Protein AF-A0A4S9D4D9-F1 (afdb_monomer_lite)

Sequence (175 aa):
MAWAHYADYWVVLLFYGGFLLAELDIRRSALAASKTFSNTLSSPKPSILWSVFYILVFIGGLYLGGQPEQRWEHAPGWMTLWSLIPSYIHDRHRYWTGWGALLLVWSTSNSPMLQSIFNNRFTQYLGKISFSLYLVHGFMIHTLYYSLLPVVWNIFGSETHLQKEVSFGVALGIV

Organism: Aureobasidium pullulans (NCBI:txid5580)

pLDDT: mean 85.97, std 8.69, range [53.12, 95.94]

Secondary structure (DSSP, 8-state):
-HHHHHTT-HHHHHHHHHHHHHHHHHHHHHHHHHHHHH--S-PPPPPHHHHHHHHHHHHHHHHHHT--SS-GGGSTTHHHHHHTS-TT-S-HHHHHHHHHHHHHHHHHHH-HHHHHHHTSHHHHHHHHHHHHHHHHHHHHIIIIIHHHHHHHHHHH-SSSHHHHHHHHHHHHHH-

Foldseek 3Di:
DVVCVLQQVLVVVLVVLVVVLVVVLVVVVVVVVVVVVVDPDDDDDPDVVLQVVLVVLLVQLVVLLPQDPPDLVPPPPSVVVLVPDDPSNPPSSCVSSSVSVSSNVNSCSPHPVSVVVCVDPVNVVCVVVVVVCVVCVVVCCVPQLVVCLVVLCVVQPDPDPVSNVVSNVVSVVVD

Radius of gyration: 21.83 Å; chains: 1; bounding box: 50×34×63 Å

Structure (mmCIF, N/CA/C/O backbone):
data_AF-A0A4S9D4D9-F1
#
_entry.id   AF-A0A4S9D4D9-F1
#
loop_
_atom_site.group_PDB
_atom_site.id
_atom_site.type_symbol
_atom_site.label_atom_id
_atom_site.label_alt_id
_atom_site.label_comp_id
_atom_site.label_asym_id
_atom_site.label_entity_id
_atom_site.label_seq_id
_atom_site.pdbx_PDB_ins_code
_atom_site.Cartn_x
_atom_site.Cartn_y
_atom_site.Cartn_z
_atom_site.occupancy
_atom_site.B_iso_or_equiv
_atom_site.auth_seq_id
_atom_site.auth_comp_id
_atom_site.auth_asym_id
_atom_site.auth_atom_id
_atom_site.pdbx_PDB_model_num
ATOM 1 N N . MET A 1 1 ? -20.112 2.983 -1.897 1.00 77.69 1 MET A N 1
ATOM 2 C CA . MET A 1 1 ? -19.135 1.877 -2.007 1.00 77.69 1 MET A CA 1
ATOM 3 C C . MET A 1 1 ? -19.485 0.877 -3.088 1.00 77.69 1 MET A C 1
ATOM 5 O O . MET A 1 1 ? -18.792 0.878 -4.091 1.00 77.69 1 MET A O 1
ATOM 9 N N . ALA A 1 2 ? -20.560 0.095 -2.947 1.00 85.50 2 ALA A N 1
ATOM 10 C CA . ALA A 1 2 ? -20.938 -0.910 -3.950 1.00 85.50 2 ALA A CA 1
ATOM 11 C C . ALA A 1 2 ? -21.128 -0.318 -5.360 1.00 85.50 2 ALA A C 1
ATOM 13 O O . ALA A 1 2 ? -20.594 -0.844 -6.325 1.00 85.50 2 ALA A O 1
ATOM 14 N N . TRP A 1 3 ? -21.793 0.838 -5.464 1.00 88.62 3 TRP A N 1
ATOM 15 C CA . TRP A 1 3 ? -21.933 1.545 -6.740 1.00 88.62 3 TRP A CA 1
ATOM 16 C C . TRP A 1 3 ? -20.589 2.006 -7.329 1.00 88.62 3 TRP A C 1
ATOM 18 O O . TRP A 1 3 ? -20.359 1.833 -8.515 1.00 88.62 3 TRP A O 1
ATOM 28 N N . ALA A 1 4 ? -19.677 2.533 -6.503 1.00 85.06 4 ALA A N 1
ATOM 29 C CA . ALA A 1 4 ? -18.355 2.978 -6.957 1.00 85.06 4 ALA A CA 1
ATOM 30 C C . ALA A 1 4 ? -17.467 1.805 -7.408 1.00 85.06 4 ALA A C 1
ATOM 32 O O . ALA A 1 4 ? -16.700 1.955 -8.349 1.00 85.06 4 ALA A O 1
ATOM 33 N N . HIS A 1 5 ? -17.598 0.640 -6.761 1.00 87.81 5 HIS A N 1
ATOM 34 C CA . HIS A 1 5 ? -16.963 -0.608 -7.201 1.00 87.81 5 HIS A CA 1
ATOM 35 C C . HIS A 1 5 ? -17.517 -1.066 -8.550 1.00 87.81 5 HIS A C 1
ATOM 37 O O . HIS A 1 5 ? -16.752 -1.384 -9.450 1.00 87.81 5 HIS A O 1
ATOM 43 N N . TYR A 1 6 ? -18.842 -1.048 -8.702 1.00 86.50 6 TYR A N 1
ATOM 44 C CA . TYR A 1 6 ? -19.508 -1.448 -9.939 1.00 86.50 6 TYR A CA 1
ATOM 45 C C . TYR A 1 6 ? -19.186 -0.517 -11.117 1.00 86.50 6 TYR A C 1
ATOM 47 O O . TYR A 1 6 ? -18.973 -0.984 -12.229 1.00 86.50 6 TYR A O 1
ATOM 55 N N . ALA A 1 7 ? -19.110 0.792 -10.865 1.00 85.75 7 ALA A N 1
ATOM 56 C CA . ALA A 1 7 ? -18.773 1.810 -11.860 1.00 85.75 7 ALA A CA 1
ATOM 57 C C . ALA A 1 7 ? -17.261 1.933 -12.145 1.00 85.75 7 ALA A C 1
ATOM 59 O O . ALA A 1 7 ? -16.863 2.830 -12.881 1.00 85.75 7 ALA A O 1
ATOM 60 N N . ASP A 1 8 ? -16.424 1.074 -11.548 1.00 85.25 8 ASP A N 1
ATOM 61 C CA . ASP A 1 8 ? -14.959 1.088 -11.679 1.00 85.25 8 ASP A CA 1
ATOM 62 C C . ASP A 1 8 ? -14.287 2.421 -11.271 1.00 85.25 8 ASP A C 1
ATOM 64 O O . ASP A 1 8 ? -13.220 2.816 -11.745 1.00 85.25 8 ASP A O 1
ATOM 68 N N . TYR A 1 9 ? -14.899 3.142 -10.329 1.00 89.69 9 TYR A N 1
ATOM 69 C CA . TYR A 1 9 ? -14.325 4.359 -9.758 1.00 89.69 9 TYR A CA 1
ATOM 70 C C . TYR A 1 9 ? -13.443 4.030 -8.556 1.00 89.69 9 TYR A C 1
ATOM 72 O O . TYR A 1 9 ? -13.787 4.296 -7.399 1.00 89.69 9 TYR A O 1
ATOM 80 N N . TRP A 1 10 ? -12.265 3.473 -8.843 1.00 87.12 10 TRP A N 1
ATOM 81 C CA . TRP A 1 10 ? -11.289 3.043 -7.837 1.00 87.12 10 TRP A CA 1
ATOM 82 C C . TRP A 1 10 ? -10.881 4.168 -6.865 1.00 87.12 10 TRP A C 1
ATOM 84 O O . TRP A 1 10 ? -10.779 3.929 -5.663 1.00 87.12 10 TRP A O 1
ATOM 94 N N . VAL A 1 11 ? -10.729 5.411 -7.344 1.00 89.94 11 VAL A N 1
ATOM 95 C CA . VAL A 1 11 ? -10.383 6.577 -6.501 1.00 89.94 11 VAL A CA 1
ATOM 96 C C . VAL A 1 11 ? -11.462 6.830 -5.449 1.00 89.94 11 VAL A C 1
ATOM 98 O O . VAL A 1 11 ? -11.172 7.022 -4.269 1.00 89.94 11 VAL A O 1
ATOM 101 N N . VAL A 1 12 ? -12.723 6.800 -5.879 1.00 91.88 12 VAL A N 1
ATOM 102 C CA . VAL A 1 12 ? -13.888 7.043 -5.024 1.00 91.88 12 VAL A CA 1
ATOM 103 C C . VAL A 1 12 ? -14.044 5.909 -4.012 1.00 91.88 12 VAL A C 1
ATOM 105 O O . VAL A 1 12 ? -14.342 6.154 -2.842 1.00 91.88 12 VAL A O 1
ATOM 108 N N . LEU A 1 13 ? -13.790 4.670 -4.439 1.00 91.94 13 LEU A N 1
ATOM 109 C CA . LEU A 1 13 ? -13.775 3.505 -3.560 1.00 91.94 13 LEU A CA 1
ATOM 110 C C . LEU A 1 13 ? -12.709 3.633 -2.465 1.00 91.94 13 LEU A C 1
ATOM 112 O O . LEU A 1 13 ? -13.023 3.452 -1.291 1.00 91.94 13 LEU A O 1
ATOM 116 N N . LEU A 1 14 ? -11.477 4.001 -2.818 1.00 92.31 14 LEU A N 1
ATOM 117 C CA . LEU A 1 14 ? -10.403 4.209 -1.845 1.00 92.31 14 LEU A CA 1
ATOM 118 C C . LEU A 1 14 ? -10.708 5.351 -0.877 1.00 92.31 14 LEU A C 1
ATOM 120 O O . LEU A 1 14 ? -10.518 5.199 0.330 1.00 92.31 14 LEU A O 1
ATOM 124 N N . PHE A 1 15 ? -11.230 6.465 -1.391 1.00 93.56 15 PHE A N 1
ATOM 125 C CA . PHE A 1 15 ? -11.588 7.625 -0.580 1.00 93.56 15 PHE A CA 1
ATOM 126 C C . PHE A 1 15 ? -12.632 7.276 0.484 1.00 93.56 15 PHE A C 1
ATOM 128 O O . PHE A 1 15 ? -12.400 7.470 1.680 1.00 93.56 15 PHE A O 1
ATOM 135 N N . TYR A 1 16 ? -13.763 6.694 0.072 1.00 93.94 16 TYR A N 1
ATOM 136 C CA . TYR A 1 16 ? -14.786 6.270 1.026 1.00 93.94 16 TYR A CA 1
ATOM 137 C C . TYR A 1 16 ? -14.275 5.163 1.956 1.00 93.94 16 TYR A C 1
ATOM 139 O O . TYR A 1 16 ? -14.764 5.033 3.076 1.00 93.94 16 TYR A O 1
ATOM 147 N N . GLY A 1 17 ? -13.316 4.351 1.506 1.00 93.19 17 GLY A N 1
ATOM 148 C CA . GLY A 1 17 ? -12.766 3.243 2.285 1.00 93.19 17 GLY A CA 1
ATOM 149 C C . GLY A 1 17 ? -11.944 3.772 3.442 1.00 93.19 17 GLY A C 1
ATOM 150 O O . GLY A 1 17 ? -12.205 3.420 4.589 1.00 93.19 17 GLY A O 1
ATOM 151 N N . GLY A 1 18 ? -11.038 4.705 3.151 1.00 93.50 18 GLY A N 1
ATOM 152 C CA . GLY A 1 18 ? -10.302 5.445 4.171 1.00 93.50 18 GLY A CA 1
ATOM 153 C C . GLY A 1 18 ? -11.231 6.191 5.130 1.00 93.50 18 GLY A C 1
ATOM 154 O O . GLY A 1 18 ? -11.044 6.104 6.341 1.00 93.50 18 GLY A O 1
ATOM 155 N N . PHE A 1 19 ? -12.276 6.845 4.612 1.00 94.31 19 PHE A N 1
ATOM 156 C CA . PHE A 1 19 ? -13.276 7.523 5.442 1.00 94.31 19 PHE A CA 1
ATOM 157 C C . PHE A 1 19 ? -13.960 6.569 6.436 1.00 94.31 19 PHE A C 1
ATOM 159 O O . PHE A 1 19 ? -14.014 6.857 7.630 1.00 94.31 19 PHE A O 1
ATOM 166 N N . LEU A 1 20 ? -14.436 5.409 5.970 1.00 94.00 20 LEU A N 1
ATOM 167 C CA . LEU A 1 20 ? -15.065 4.409 6.838 1.00 94.00 20 LEU A CA 1
ATOM 168 C C . LEU A 1 20 ? -14.088 3.856 7.880 1.00 94.00 20 LEU A C 1
ATOM 170 O O . LEU A 1 20 ? -14.462 3.679 9.038 1.00 94.00 20 LEU A O 1
ATOM 174 N N . LEU A 1 21 ? -12.838 3.597 7.491 1.00 93.44 21 LEU A N 1
ATOM 175 C CA . LEU A 1 21 ? -11.808 3.124 8.416 1.00 93.44 21 LEU A CA 1
ATOM 176 C C . LEU A 1 21 ? -11.513 4.153 9.515 1.00 93.44 21 LEU A C 1
ATOM 178 O O . LEU A 1 21 ? -11.414 3.768 10.681 1.00 93.44 21 LEU A O 1
ATOM 182 N N . ALA A 1 22 ? -11.430 5.437 9.162 1.00 93.00 22 ALA A N 1
ATOM 183 C CA . ALA A 1 22 ? -11.224 6.525 10.113 1.00 93.00 22 ALA A CA 1
ATOM 184 C C . ALA A 1 22 ? -12.401 6.658 11.092 1.00 93.00 22 ALA A C 1
ATOM 186 O O . ALA A 1 22 ? -12.196 6.715 12.302 1.00 93.00 22 ALA A O 1
ATOM 187 N N . GLU A 1 23 ? -13.637 6.617 10.591 1.00 94.31 23 GLU A N 1
ATOM 188 C CA . GLU A 1 23 ? -14.841 6.648 11.430 1.00 94.31 23 GLU A CA 1
ATOM 189 C C . GLU A 1 23 ? -14.873 5.467 12.418 1.00 94.31 23 GLU A C 1
ATOM 191 O O . GLU A 1 23 ? -15.154 5.631 13.608 1.00 94.31 23 GLU A O 1
ATOM 196 N N . LEU A 1 24 ? -14.530 4.261 11.952 1.00 91.75 24 LEU A N 1
ATOM 197 C CA . LEU A 1 24 ? -14.437 3.079 12.811 1.00 91.75 24 LEU A CA 1
ATOM 198 C C . LEU A 1 24 ? -13.331 3.204 13.864 1.00 91.75 24 LEU A C 1
ATOM 200 O O . LEU A 1 24 ? -13.479 2.671 14.963 1.00 91.75 24 LEU A O 1
ATOM 204 N N . ASP A 1 25 ? -12.218 3.857 13.541 1.00 90.25 25 ASP A N 1
ATOM 205 C CA . ASP A 1 25 ? -11.114 4.100 14.473 1.00 90.25 25 ASP A CA 1
ATOM 206 C C . ASP A 1 25 ? -11.490 5.091 15.581 1.00 90.25 25 ASP A C 1
ATOM 208 O O . ASP A 1 25 ? -11.271 4.817 16.765 1.00 90.25 25 ASP A O 1
ATOM 212 N N . ILE A 1 26 ? -12.169 6.182 15.215 1.00 90.81 26 ILE A N 1
ATOM 213 C CA . ILE A 1 26 ? -12.702 7.168 16.164 1.00 90.81 26 ILE A CA 1
ATOM 214 C C . ILE A 1 26 ? -13.686 6.498 17.125 1.00 90.81 26 ILE A C 1
ATOM 216 O O . ILE A 1 26 ? -13.569 6.648 18.344 1.00 90.81 26 ILE A O 1
ATOM 220 N N . ARG A 1 27 ? -14.622 5.697 16.600 1.00 90.44 27 ARG A N 1
ATOM 221 C CA . ARG A 1 27 ? -15.582 4.954 17.431 1.00 90.44 27 ARG A CA 1
ATOM 222 C C . ARG A 1 27 ? -14.876 3.980 18.369 1.00 90.44 27 ARG A C 1
ATOM 224 O O . ARG A 1 27 ? -15.161 3.985 19.563 1.00 90.44 27 ARG A O 1
ATOM 231 N N . ARG A 1 28 ? -13.930 3.177 17.868 1.00 86.69 28 ARG A N 1
ATOM 232 C CA . ARG A 1 28 ? -13.142 2.245 18.700 1.00 86.69 28 ARG A CA 1
ATOM 233 C C . ARG A 1 28 ? -12.435 2.974 19.845 1.00 86.69 28 ARG A C 1
ATOM 235 O O . ARG A 1 28 ? -12.512 2.523 20.988 1.00 86.69 28 ARG A O 1
ATOM 242 N N . SER A 1 29 ? -11.823 4.117 19.553 1.00 85.31 29 SER A N 1
ATOM 243 C CA . SER A 1 29 ? -11.140 4.954 20.543 1.00 85.31 29 SER A CA 1
ATOM 244 C C . SER A 1 29 ? -12.105 5.527 21.589 1.00 85.31 29 SER A C 1
ATOM 246 O O . SER A 1 29 ? -11.819 5.471 22.786 1.00 85.31 29 SER A O 1
ATOM 248 N N . ALA A 1 30 ? -13.284 5.996 21.168 1.00 87.50 30 ALA A N 1
ATOM 249 C CA . ALA A 1 30 ? -14.320 6.495 22.073 1.00 87.50 30 ALA A CA 1
ATOM 250 C C . ALA A 1 30 ? -14.849 5.400 23.021 1.00 87.50 30 ALA A C 1
ATOM 252 O O . ALA A 1 30 ? -14.968 5.635 24.225 1.00 87.50 30 ALA A O 1
ATOM 253 N N . LEU A 1 31 ? -15.098 4.186 22.510 1.00 85.81 31 LEU A N 1
ATOM 254 C CA . LEU A 1 31 ? -15.510 3.042 23.336 1.00 85.81 31 LEU A CA 1
ATOM 255 C C . LEU A 1 31 ? -14.410 2.596 24.317 1.00 85.81 31 LEU A C 1
ATOM 257 O O . LEU A 1 31 ? -14.702 2.197 25.448 1.00 85.81 31 LEU A O 1
ATOM 261 N N . ALA A 1 32 ? -13.140 2.644 23.908 1.00 81.25 32 ALA A N 1
ATOM 262 C CA . ALA A 1 32 ? -12.020 2.330 24.794 1.00 81.25 32 ALA A CA 1
ATOM 263 C C . ALA A 1 32 ? -11.907 3.348 25.945 1.00 81.25 32 ALA A C 1
ATOM 265 O O . ALA A 1 32 ? -11.713 2.957 27.101 1.00 81.25 32 ALA A O 1
ATOM 266 N N . ALA A 1 33 ? -12.103 4.638 25.655 1.00 80.31 33 ALA A N 1
ATOM 267 C CA . ALA A 1 33 ? -12.116 5.696 26.662 1.00 80.31 33 ALA A CA 1
ATOM 268 C C . ALA A 1 33 ? -13.283 5.533 27.656 1.00 80.31 33 ALA A C 1
ATOM 270 O O . ALA A 1 33 ? -13.066 5.578 28.869 1.00 80.31 33 ALA A O 1
ATOM 271 N N . SER A 1 34 ? -14.499 5.243 27.176 1.00 78.88 34 SER A N 1
ATOM 272 C CA . SER A 1 34 ? -15.661 5.027 28.053 1.00 78.88 34 SER A CA 1
ATOM 273 C C . SER A 1 34 ? -15.502 3.792 28.947 1.00 78.88 34 SER A C 1
ATOM 275 O O . SER A 1 34 ? -15.866 3.815 30.124 1.00 78.88 34 SER A O 1
ATOM 277 N N . LYS A 1 35 ? -14.913 2.710 28.421 1.00 72.00 35 LYS A N 1
ATOM 278 C CA . LYS A 1 35 ? -14.657 1.478 29.184 1.00 72.00 35 LYS A CA 1
ATOM 279 C C . LYS A 1 35 ? -13.582 1.663 30.258 1.00 72.00 35 LYS A C 1
ATOM 281 O O . LYS A 1 35 ? -13.676 1.028 31.307 1.00 72.00 35 LYS A O 1
ATOM 286 N N . THR A 1 36 ? -12.606 2.536 30.003 1.00 64.06 36 THR A N 1
ATOM 287 C CA . THR A 1 36 ? -11.561 2.921 30.966 1.00 64.06 36 THR A CA 1
ATOM 288 C C . THR A 1 36 ? -12.143 3.736 32.123 1.00 64.06 36 THR A C 1
ATOM 290 O O . THR A 1 36 ? -11.775 3.510 33.269 1.00 64.06 36 THR A O 1
ATOM 293 N N . PHE A 1 37 ? -13.107 4.623 31.851 1.00 62.78 37 PHE A N 1
ATOM 294 C CA . PHE A 1 37 ? -13.797 5.387 32.899 1.00 62.78 37 PHE A CA 1
ATOM 295 C C . PHE A 1 37 ? -14.677 4.505 33.804 1.00 62.78 37 PHE A C 1
ATOM 297 O O . PHE A 1 37 ? -14.798 4.763 34.997 1.00 62.78 37 PHE A O 1
ATOM 304 N N . SER A 1 38 ? -15.268 3.438 33.252 1.00 64.12 38 SER A N 1
ATOM 305 C CA . SER A 1 38 ? -16.141 2.517 33.995 1.00 64.12 38 SER A CA 1
ATOM 306 C C . SER A 1 38 ? -15.403 1.416 34.769 1.00 64.12 38 SER A C 1
ATOM 308 O O . SER A 1 38 ? -15.995 0.843 35.680 1.00 64.12 38 SER A O 1
ATOM 310 N N . ASN A 1 39 ? -14.163 1.071 34.406 1.00 55.28 39 ASN A N 1
ATOM 311 C CA . ASN A 1 39 ? -13.418 -0.028 35.026 1.00 55.28 39 ASN A CA 1
ATOM 312 C C . ASN A 1 39 ? -12.093 0.479 35.604 1.00 55.28 39 ASN A C 1
ATOM 314 O O . ASN A 1 39 ? -11.101 0.604 34.892 1.00 55.28 39 ASN A O 1
ATOM 318 N N . THR A 1 40 ? -12.045 0.679 36.919 1.00 56.06 40 THR A N 1
ATOM 319 C CA . THR A 1 40 ? -10.807 0.890 37.692 1.00 56.06 40 THR A CA 1
ATOM 320 C C . THR A 1 40 ? -9.963 -0.385 37.856 1.00 56.06 40 THR A C 1
ATOM 322 O O . THR A 1 40 ? -8.935 -0.351 38.528 1.00 56.06 40 THR A O 1
ATOM 325 N N . LEU A 1 41 ? -10.345 -1.510 37.235 1.00 53.12 41 LEU A N 1
ATOM 326 C CA . LEU A 1 41 ? -9.652 -2.795 37.347 1.00 53.12 41 LEU A CA 1
ATOM 327 C C . LEU A 1 41 ? -9.174 -3.325 35.984 1.00 53.12 41 LEU A C 1
ATOM 329 O O . LEU A 1 41 ? -9.967 -3.668 35.111 1.00 53.12 41 LEU A O 1
ATOM 333 N N . SER A 1 42 ? -7.847 -3.456 35.882 1.00 55.31 42 SER A N 1
ATOM 334 C CA . SER A 1 42 ? -7.046 -4.209 34.901 1.00 55.31 42 SER A CA 1
ATOM 335 C C . SER A 1 42 ? -7.289 -3.935 33.407 1.00 55.31 42 SER A C 1
ATOM 337 O O . SER A 1 42 ? -8.272 -4.377 32.816 1.00 55.31 42 SER A O 1
ATOM 339 N N . SER A 1 43 ? -6.300 -3.304 32.761 1.00 54.84 43 SER A N 1
ATOM 340 C CA . SER A 1 43 ? -6.224 -3.180 31.301 1.00 54.84 43 SER A CA 1
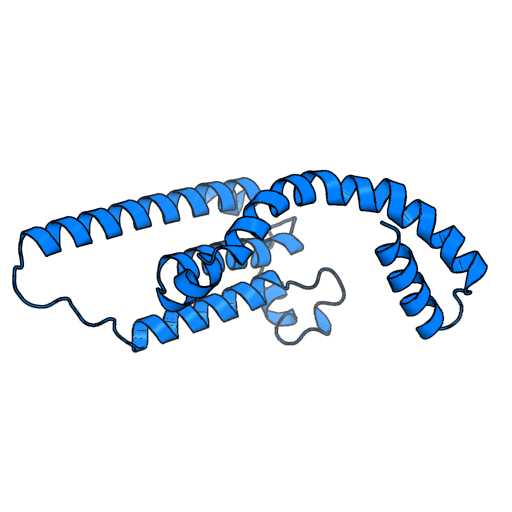ATOM 341 C C . SER A 1 43 ? -6.293 -4.559 30.623 1.00 54.84 43 SER A C 1
ATOM 343 O O . SER A 1 43 ? -5.506 -5.445 30.976 1.00 54.84 43 SER A O 1
ATOM 345 N N . PRO A 1 44 ? -7.185 -4.770 29.637 1.00 57.88 44 PRO A N 1
ATOM 346 C CA . PRO A 1 44 ? -7.230 -6.018 28.887 1.00 57.88 44 PRO A CA 1
ATOM 347 C C . PRO A 1 44 ? -5.909 -6.212 28.134 1.00 57.88 44 PRO A C 1
ATOM 349 O O . PRO A 1 44 ? -5.468 -5.334 27.392 1.00 57.88 44 PRO A O 1
ATOM 352 N N . LYS A 1 45 ? -5.262 -7.366 28.336 1.00 61.66 45 LYS A N 1
ATOM 353 C CA . LYS A 1 45 ? -4.026 -7.713 27.625 1.00 61.66 45 LYS A CA 1
ATOM 354 C C . LYS A 1 45 ? -4.313 -7.801 26.119 1.00 61.66 45 LYS A C 1
ATOM 356 O O . LYS A 1 45 ? -5.314 -8.420 25.744 1.00 61.66 45 LYS A O 1
ATOM 361 N N . PRO A 1 46 ? -3.458 -7.233 25.249 1.00 65.81 46 PRO A N 1
ATOM 362 C CA . PRO A 1 46 ? -3.612 -7.400 23.812 1.00 65.81 46 PRO A CA 1
ATOM 363 C C . PRO A 1 46 ? -3.501 -8.889 23.468 1.00 65.81 46 PRO A C 1
ATOM 365 O O . PRO A 1 46 ? -2.545 -9.564 23.852 1.00 65.81 46 PRO A O 1
ATOM 368 N N . SER A 1 47 ? -4.509 -9.416 22.776 1.00 82.06 47 SER A N 1
ATOM 369 C CA . SER A 1 47 ? -4.520 -10.813 22.352 1.00 82.06 47 SER A CA 1
ATOM 370 C C . SER A 1 47 ? -3.485 -11.021 21.251 1.00 82.06 47 SER A C 1
ATOM 372 O O . SER A 1 47 ? -3.572 -10.416 20.182 1.00 82.06 47 SER A O 1
ATOM 374 N N . ILE A 1 48 ? -2.522 -11.909 21.499 1.00 85.81 48 ILE A N 1
ATOM 375 C CA . ILE A 1 48 ? -1.467 -12.247 20.538 1.00 85.81 48 ILE A CA 1
ATOM 376 C C . ILE A 1 48 ? -2.032 -12.773 19.213 1.00 85.81 48 ILE A C 1
ATOM 378 O O . ILE A 1 48 ? -1.480 -12.484 18.157 1.00 85.81 48 ILE A O 1
ATOM 382 N N . LEU A 1 49 ? -3.173 -13.471 19.258 1.00 89.31 49 LEU A N 1
ATOM 383 C CA . LEU A 1 49 ? -3.861 -13.976 18.068 1.00 89.31 49 LEU A CA 1
ATOM 384 C C . LEU A 1 49 ? -4.290 -12.831 17.146 1.00 89.31 49 LEU A C 1
ATOM 386 O O . LEU A 1 49 ? -4.087 -12.905 15.938 1.00 89.31 49 LEU A O 1
ATOM 390 N N . TRP A 1 50 ? -4.824 -11.750 17.720 1.00 88.38 50 TRP A N 1
ATOM 391 C CA . TRP A 1 50 ? -5.213 -10.564 16.958 1.00 88.38 50 TRP A CA 1
ATOM 392 C C . TRP A 1 50 ? -3.997 -9.834 16.391 1.00 88.38 50 TRP A C 1
ATOM 394 O O . TRP A 1 50 ? -4.022 -9.425 15.233 1.00 88.38 50 TRP A O 1
ATOM 404 N N . SER A 1 51 ? -2.907 -9.732 17.155 1.00 88.12 51 SER A N 1
ATOM 405 C CA . SER A 1 51 ? -1.653 -9.157 16.654 1.00 88.12 51 SER A CA 1
ATOM 406 C C . SER A 1 51 ? -1.110 -9.929 15.448 1.00 88.12 51 SER A C 1
ATOM 408 O O . SER A 1 51 ? -0.777 -9.317 14.434 1.00 88.12 51 SER A O 1
ATOM 410 N N . VAL A 1 52 ? -1.066 -11.265 15.525 1.00 92.44 52 VAL A N 1
ATOM 411 C CA . VAL A 1 52 ? -0.632 -12.128 14.411 1.00 92.44 52 VAL A CA 1
ATOM 412 C C . VAL A 1 52 ? -1.561 -11.971 13.211 1.00 92.44 52 VAL A C 1
ATOM 414 O O . VAL A 1 52 ? -1.085 -11.800 12.092 1.00 92.44 52 VAL A O 1
ATOM 417 N N . PHE A 1 53 ? -2.876 -11.958 13.435 1.00 94.25 53 PHE A N 1
ATOM 418 C CA . PHE A 1 53 ? -3.857 -11.749 12.374 1.00 94.25 53 PHE A CA 1
ATOM 419 C C . PHE A 1 53 ? -3.619 -10.432 11.620 1.00 94.25 53 PHE A C 1
ATOM 421 O O . PHE A 1 53 ? -3.528 -10.446 10.394 1.00 94.25 53 PHE A O 1
ATOM 428 N N . TYR A 1 54 ? -3.439 -9.308 12.321 1.00 93.75 54 TYR A N 1
ATOM 429 C CA . TYR A 1 54 ? -3.184 -8.024 11.659 1.00 93.75 54 TYR A CA 1
ATOM 430 C C . TYR A 1 54 ? -1.857 -7.997 10.897 1.00 93.75 54 TYR A C 1
ATOM 432 O O . TYR A 1 54 ? -1.791 -7.383 9.836 1.00 93.75 54 TYR A O 1
ATOM 440 N N . ILE A 1 55 ? -0.820 -8.683 11.385 1.00 94.12 55 ILE A N 1
ATOM 441 C CA . ILE A 1 55 ? 0.450 -8.818 10.655 1.00 94.12 55 ILE A CA 1
ATOM 442 C C . ILE A 1 55 ? 0.249 -9.620 9.363 1.00 94.12 55 ILE A C 1
ATOM 444 O O . ILE A 1 55 ? 0.738 -9.211 8.312 1.00 94.12 55 ILE A O 1
ATOM 448 N N . LEU A 1 56 ? -0.504 -10.722 9.403 1.00 95.44 56 LEU A N 1
ATOM 449 C CA . LEU A 1 56 ? -0.817 -11.499 8.200 1.00 95.44 56 LEU A CA 1
ATOM 450 C C . LEU A 1 56 ? -1.634 -10.681 7.194 1.00 95.44 56 LEU A C 1
ATOM 452 O O . LEU A 1 56 ? -1.338 -10.712 6.001 1.00 95.44 56 LEU A O 1
ATOM 456 N N . VAL A 1 57 ? -2.609 -9.900 7.667 1.00 95.81 57 VAL A N 1
ATOM 457 C CA . VAL A 1 57 ? -3.378 -8.976 6.818 1.00 95.81 57 VAL A CA 1
ATOM 458 C C . VAL A 1 57 ? -2.475 -7.900 6.212 1.00 95.81 57 VAL A C 1
ATOM 460 O O . VAL A 1 57 ? -2.630 -7.580 5.037 1.00 95.81 57 VAL A O 1
ATOM 463 N N . PHE A 1 58 ? -1.514 -7.371 6.971 1.00 95.88 58 PHE A N 1
ATOM 464 C CA . PHE A 1 58 ? -0.539 -6.402 6.469 1.00 95.88 58 PHE A CA 1
ATOM 465 C C . PHE A 1 58 ? 0.336 -7.002 5.361 1.00 95.88 58 PHE A C 1
ATOM 467 O O . PHE A 1 58 ? 0.477 -6.402 4.299 1.00 95.88 58 PHE A O 1
ATOM 474 N N . ILE A 1 59 ? 0.867 -8.212 5.567 1.00 95.94 59 ILE A N 1
ATOM 475 C CA . ILE A 1 59 ? 1.667 -8.927 4.558 1.00 95.94 59 ILE A CA 1
ATOM 476 C C . ILE A 1 59 ? 0.827 -9.213 3.307 1.00 95.94 59 ILE A C 1
ATOM 478 O O . ILE A 1 59 ? 1.291 -8.983 2.192 1.00 95.94 59 ILE A O 1
ATOM 482 N N . GLY A 1 60 ? -0.418 -9.662 3.480 1.00 94.69 60 GLY A N 1
ATOM 483 C CA . GLY A 1 60 ? -1.348 -9.873 2.371 1.00 94.69 60 GLY A CA 1
ATOM 484 C C . GLY A 1 60 ? -1.646 -8.580 1.610 1.00 94.69 60 GLY A C 1
ATOM 485 O O . GLY A 1 60 ? -1.587 -8.561 0.385 1.00 94.69 60 GLY A O 1
ATOM 486 N N . GLY A 1 61 ? -1.890 -7.478 2.321 1.00 94.56 61 GLY A N 1
ATOM 487 C CA . GLY A 1 61 ? -2.087 -6.158 1.722 1.00 94.56 61 GLY A CA 1
ATOM 488 C C . GLY A 1 61 ? -0.860 -5.671 0.949 1.00 94.56 61 GLY A C 1
ATOM 489 O O . GLY A 1 61 ? -1.009 -5.138 -0.149 1.00 94.56 61 GLY A O 1
ATOM 490 N N . LEU A 1 62 ? 0.347 -5.917 1.470 1.00 94.00 62 LEU A N 1
ATOM 491 C CA . LEU A 1 62 ? 1.605 -5.590 0.796 1.00 94.00 62 LEU A CA 1
ATOM 492 C C . LEU A 1 62 ? 1.790 -6.415 -0.482 1.00 94.00 62 LEU A C 1
ATOM 494 O O . LEU A 1 62 ? 2.165 -5.867 -1.515 1.00 94.00 62 LEU A O 1
ATOM 498 N N . TYR A 1 63 ? 1.473 -7.711 -0.424 1.00 92.88 63 TYR A N 1
ATOM 499 C CA . TYR A 1 63 ? 1.501 -8.588 -1.590 1.00 92.88 63 TYR A CA 1
ATOM 500 C C . TYR A 1 63 ? 0.525 -8.105 -2.670 1.00 92.88 63 TYR A C 1
ATOM 502 O O . TYR A 1 63 ? 0.941 -7.928 -3.808 1.00 92.88 63 TYR A O 1
ATOM 510 N N . LEU A 1 64 ? -0.729 -7.792 -2.319 1.00 92.38 64 LEU A N 1
ATOM 511 C CA . LEU A 1 64 ? -1.718 -7.253 -3.266 1.00 92.38 64 LEU A CA 1
ATOM 512 C C . LEU A 1 64 ? -1.332 -5.874 -3.825 1.00 92.38 64 LEU A C 1
ATOM 514 O O . LEU A 1 64 ? -1.623 -5.571 -4.981 1.00 92.38 64 LEU A O 1
ATOM 518 N N . GLY A 1 65 ? -0.673 -5.043 -3.015 1.00 88.88 65 GLY A N 1
ATOM 519 C CA . GLY A 1 65 ? -0.129 -3.752 -3.439 1.00 88.88 65 GLY A CA 1
ATOM 520 C C . GLY A 1 65 ? 0.992 -3.877 -4.474 1.00 88.88 65 GLY A C 1
ATOM 521 O O . GLY A 1 65 ? 1.177 -2.971 -5.280 1.00 88.88 65 GLY A O 1
ATOM 522 N N . GLY A 1 66 ? 1.700 -5.008 -4.493 1.00 87.31 66 GLY A N 1
ATOM 523 C CA . GLY A 1 66 ? 2.768 -5.319 -5.444 1.00 87.31 66 GLY A CA 1
ATOM 524 C C . GLY A 1 66 ? 2.286 -5.913 -6.769 1.00 87.31 66 GLY A C 1
ATOM 525 O O . GLY A 1 66 ? 3.005 -6.723 -7.354 1.00 87.31 66 GLY A O 1
ATOM 526 N N . GLN A 1 67 ? 1.076 -5.573 -7.225 1.00 86.62 67 GLN A N 1
ATOM 527 C CA . GLN A 1 67 ? 0.517 -6.103 -8.470 1.00 86.62 67 GLN A CA 1
ATOM 528 C C . GLN A 1 67 ? 1.441 -5.824 -9.667 1.00 86.62 67 GLN A C 1
ATOM 530 O O . GLN A 1 67 ? 1.728 -4.660 -9.950 1.00 86.62 67 GLN A O 1
ATOM 535 N N . PRO A 1 68 ? 1.892 -6.861 -10.401 1.00 83.19 68 PRO A N 1
ATOM 536 C CA . PRO A 1 68 ? 2.715 -6.673 -11.584 1.00 83.19 68 PRO A CA 1
ATOM 537 C C . PRO A 1 68 ? 1.878 -6.067 -12.714 1.00 83.19 68 PRO A C 1
ATOM 539 O O . PRO A 1 68 ? 0.813 -6.575 -13.070 1.00 83.19 68 PRO A O 1
ATOM 542 N N . GLU A 1 69 ? 2.380 -4.984 -13.301 1.00 75.81 69 GLU A N 1
ATOM 543 C CA . GLU A 1 69 ? 1.737 -4.326 -14.442 1.00 75.81 69 GLU A CA 1
ATOM 544 C C . GLU A 1 69 ? 1.905 -5.141 -15.734 1.00 75.81 69 GLU A C 1
ATOM 546 O O . GLU A 1 69 ? 0.994 -5.227 -16.554 1.00 75.81 69 GLU A O 1
ATOM 551 N N . GLN A 1 70 ? 3.050 -5.811 -15.883 1.00 74.62 70 GLN A N 1
ATOM 552 C CA . GLN A 1 70 ? 3.382 -6.655 -17.029 1.00 74.62 70 GLN A CA 1
ATOM 553 C C . GLN A 1 70 ? 3.759 -8.063 -16.571 1.00 74.62 70 GLN A C 1
ATOM 555 O O . GLN A 1 70 ? 4.282 -8.248 -15.474 1.00 74.62 70 GLN A O 1
ATOM 560 N N . ARG A 1 71 ? 3.548 -9.059 -17.443 1.00 76.50 71 ARG A N 1
ATOM 561 C CA . ARG A 1 71 ? 3.980 -10.454 -17.222 1.00 76.50 71 ARG A CA 1
ATOM 562 C C . ARG A 1 71 ? 3.456 -11.072 -15.917 1.00 76.50 71 ARG A C 1
ATOM 564 O O . ARG A 1 71 ? 4.152 -11.850 -15.266 1.00 76.50 71 ARG A O 1
ATOM 571 N N . TRP A 1 72 ? 2.209 -10.764 -15.562 1.00 75.88 72 TRP A N 1
ATOM 572 C CA . TRP A 1 72 ? 1.525 -11.320 -14.388 1.00 75.88 72 TRP A CA 1
ATOM 573 C C . TRP A 1 72 ? 1.487 -12.861 -14.386 1.00 75.88 72 TRP A C 1
ATOM 575 O O . TRP A 1 72 ? 1.448 -13.467 -13.321 1.00 75.88 72 TRP A O 1
ATOM 585 N N . GLU A 1 73 ? 1.586 -13.494 -15.557 1.00 76.06 73 GLU A N 1
ATOM 586 C CA . GLU A 1 73 ? 1.677 -14.951 -15.747 1.00 76.06 73 GLU A CA 1
ATOM 587 C C . GLU A 1 73 ? 2.921 -15.586 -15.103 1.00 76.06 73 GLU A C 1
ATOM 589 O O . GLU A 1 73 ? 2.881 -16.736 -14.671 1.00 76.06 73 GLU A O 1
ATOM 594 N N . HIS A 1 74 ? 4.031 -14.847 -15.013 1.00 78.88 74 HIS A N 1
ATOM 595 C CA . HIS A 1 74 ? 5.279 -15.342 -14.424 1.00 78.88 74 HIS A CA 1
ATOM 596 C C . HIS A 1 74 ? 5.388 -15.057 -12.923 1.00 78.88 74 HIS A C 1
ATOM 598 O O . HIS A 1 74 ? 6.317 -15.536 -12.271 1.00 78.88 74 HIS A O 1
ATOM 604 N N . ALA A 1 75 ? 4.457 -14.282 -12.365 1.00 81.25 75 ALA A N 1
ATOM 605 C CA . ALA A 1 75 ? 4.460 -13.942 -10.955 1.00 81.25 75 ALA A CA 1
ATOM 606 C C . ALA A 1 75 ? 3.622 -14.971 -10.165 1.00 81.25 75 ALA A C 1
ATOM 608 O O . ALA A 1 75 ? 2.460 -15.221 -10.501 1.00 81.25 75 ALA A O 1
ATOM 609 N N . PRO A 1 76 ? 4.177 -15.586 -9.105 1.00 81.19 76 PRO A N 1
ATOM 610 C CA . PRO A 1 76 ? 3.505 -16.665 -8.386 1.00 81.19 76 PRO A CA 1
ATOM 611 C C . PRO A 1 76 ? 2.209 -16.153 -7.757 1.00 81.19 76 PRO A C 1
ATOM 613 O O . PRO A 1 76 ? 2.230 -15.134 -7.073 1.00 81.19 76 PRO A O 1
ATOM 616 N N . GLY A 1 77 ? 1.093 -16.852 -7.991 1.00 85.00 77 GLY A N 1
ATOM 617 C CA . GLY A 1 77 ? -0.242 -16.509 -7.478 1.00 85.00 77 GLY A CA 1
ATOM 618 C C . GLY A 1 77 ? -1.019 -15.486 -8.315 1.00 85.00 77 GLY A C 1
ATOM 619 O O . GLY A 1 77 ? -2.245 -15.484 -8.293 1.00 85.00 77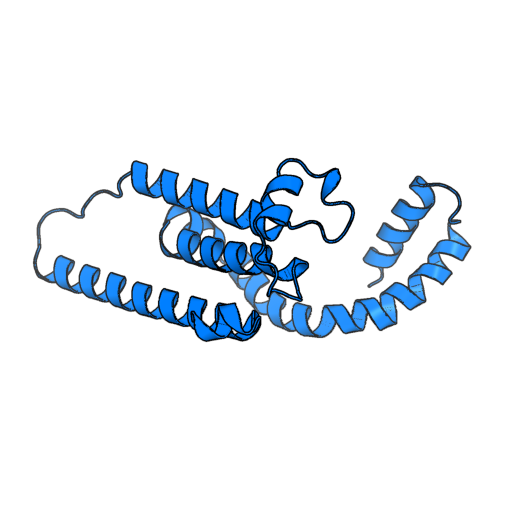 GLY A O 1
ATOM 620 N N . TRP A 1 78 ? -0.359 -14.672 -9.139 1.00 85.75 78 TRP A N 1
ATOM 621 C CA . TRP A 1 78 ? -1.039 -13.588 -9.855 1.00 85.75 78 TRP A CA 1
ATOM 622 C C . TRP A 1 78 ? -1.961 -14.054 -10.976 1.00 85.75 78 TRP A C 1
ATOM 624 O O . TRP A 1 78 ? -2.945 -13.382 -11.266 1.00 85.75 78 TRP A O 1
ATOM 634 N N . MET A 1 79 ? -1.717 -15.234 -11.542 1.00 85.25 79 MET A N 1
ATOM 635 C CA . MET A 1 79 ? -2.589 -15.829 -12.555 1.00 85.25 79 MET A CA 1
ATOM 636 C C . MET A 1 79 ? -4.004 -16.113 -12.023 1.00 85.25 79 MET A C 1
ATOM 638 O O . MET A 1 79 ? -4.986 -15.900 -12.734 1.00 85.25 79 MET A O 1
ATOM 642 N N . THR A 1 80 ? -4.130 -16.537 -10.760 1.00 86.94 80 THR A N 1
ATOM 643 C CA . THR A 1 80 ? -5.436 -16.772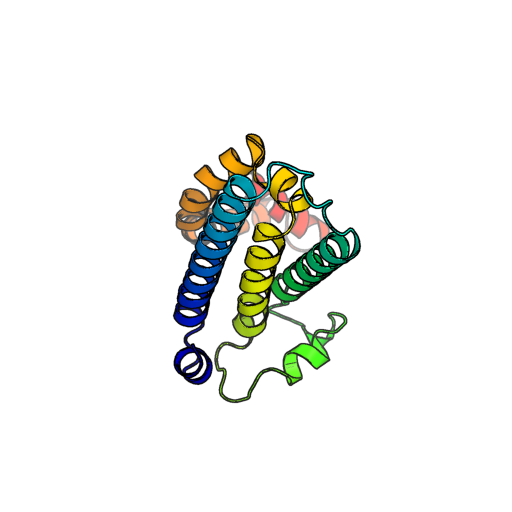 -10.125 1.00 86.94 80 THR A CA 1
ATOM 644 C C . THR A 1 80 ? -6.062 -15.479 -9.618 1.00 86.94 80 THR A C 1
ATOM 646 O O . THR A 1 80 ? -7.261 -15.278 -9.773 1.00 86.94 80 THR A O 1
ATOM 649 N N . LEU A 1 81 ? -5.273 -14.556 -9.060 1.00 86.94 81 LEU A N 1
ATOM 650 C CA . LEU A 1 81 ? -5.801 -13.249 -8.660 1.00 86.94 81 LEU A CA 1
ATOM 651 C C . LEU A 1 81 ? -6.315 -12.450 -9.859 1.00 86.94 81 LEU A C 1
ATOM 653 O O . LEU A 1 81 ? -7.357 -11.804 -9.766 1.00 86.94 81 LEU A O 1
ATOM 657 N N . TRP A 1 82 ? -5.626 -12.508 -10.996 1.00 86.19 82 TRP A N 1
ATOM 658 C CA . TRP A 1 82 ? -6.045 -11.810 -12.206 1.00 86.19 82 TRP A CA 1
ATOM 659 C C . TRP A 1 82 ? -7.363 -12.357 -12.768 1.00 86.19 82 TRP A C 1
ATOM 661 O O . TRP A 1 82 ? -8.208 -11.581 -13.215 1.00 86.19 82 TRP A O 1
ATOM 671 N N . SER A 1 83 ? -7.585 -13.675 -12.700 1.00 86.69 83 SER A N 1
ATOM 672 C CA . SER A 1 83 ? -8.839 -14.292 -13.157 1.00 86.69 83 SER A CA 1
ATOM 673 C C . SER A 1 83 ? -10.033 -14.014 -12.238 1.00 86.69 83 SER A C 1
ATOM 675 O O . SER A 1 83 ? -11.174 -14.065 -12.691 1.00 86.69 83 SER A O 1
ATOM 677 N N . LEU A 1 84 ? -9.784 -13.669 -10.971 1.00 90.25 84 LEU A N 1
ATOM 678 C CA . LEU A 1 84 ? -10.809 -13.272 -10.000 1.00 90.25 84 LEU A CA 1
ATOM 679 C C . LEU A 1 84 ? -11.291 -11.821 -10.172 1.00 90.25 84 LEU A C 1
ATOM 681 O O . LEU A 1 84 ? -12.253 -11.420 -9.515 1.00 90.25 84 LEU A O 1
ATOM 685 N N . ILE A 1 85 ? -10.644 -11.023 -11.028 1.00 89.31 85 ILE A N 1
ATOM 686 C CA . ILE A 1 85 ? -11.072 -9.647 -11.296 1.00 89.31 85 ILE A CA 1
ATOM 687 C C . ILE A 1 85 ? -12.381 -9.681 -12.102 1.00 89.31 85 ILE A C 1
ATOM 689 O O . ILE A 1 85 ? -12.411 -10.284 -13.180 1.00 89.31 85 ILE A O 1
ATOM 693 N N . PRO A 1 86 ? -13.458 -9.022 -11.632 1.00 89.19 86 PRO A N 1
ATOM 694 C CA . PRO A 1 86 ? -14.723 -9.005 -12.352 1.00 89.19 86 PRO A CA 1
ATOM 695 C C . PRO A 1 86 ? -14.595 -8.396 -13.753 1.00 89.19 86 PRO A C 1
ATOM 697 O O . PRO A 1 86 ? -13.869 -7.427 -13.963 1.00 89.19 86 PRO A O 1
ATOM 700 N N . SER A 1 87 ? -15.352 -8.923 -14.718 1.00 88.19 87 SER A N 1
ATOM 701 C CA . SER A 1 87 ? -15.257 -8.512 -16.127 1.00 88.19 87 SER A CA 1
ATOM 702 C C . SER A 1 87 ? -15.684 -7.066 -16.404 1.00 88.19 87 SER A C 1
ATOM 704 O O . SER A 1 87 ? -15.316 -6.532 -17.444 1.00 88.19 87 SER A O 1
ATOM 706 N N . TYR A 1 88 ? -16.451 -6.446 -15.500 1.00 87.38 88 TYR A N 1
ATO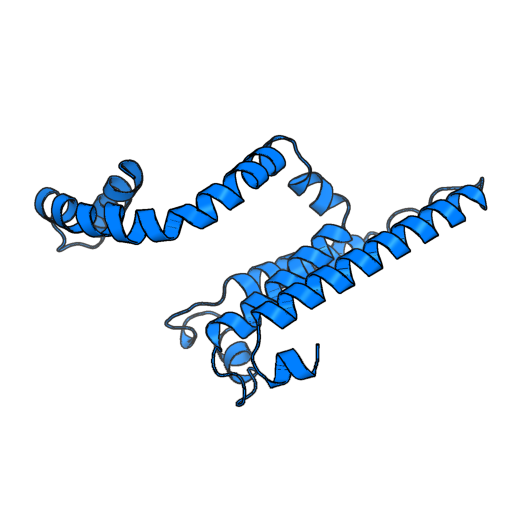M 707 C CA . TYR A 1 88 ? -16.904 -5.053 -15.607 1.00 87.38 88 TYR A CA 1
ATOM 708 C C . TYR A 1 88 ? -15.855 -4.024 -15.152 1.00 87.38 88 TYR A C 1
ATOM 710 O O . TYR A 1 88 ? -16.056 -2.826 -15.339 1.00 87.38 88 TYR A O 1
ATOM 718 N N . ILE A 1 89 ? -14.746 -4.477 -14.561 1.00 87.88 89 ILE A N 1
ATOM 719 C CA . ILE A 1 89 ? -13.613 -3.628 -14.190 1.00 87.88 89 ILE A CA 1
ATOM 720 C C . ILE A 1 89 ? -12.728 -3.430 -15.425 1.00 87.88 89 ILE A C 1
ATOM 722 O O . ILE A 1 89 ? -12.196 -4.395 -15.989 1.00 87.88 89 ILE A O 1
ATOM 726 N N . HIS A 1 90 ? -12.576 -2.175 -15.837 1.00 84.62 90 HIS A N 1
ATOM 727 C CA . HIS A 1 90 ? -11.765 -1.764 -16.976 1.00 84.62 90 HIS A CA 1
ATOM 728 C C . HIS A 1 90 ? -10.300 -1.616 -16.549 1.00 84.62 90 HIS A C 1
ATOM 730 O O . HIS A 1 90 ? -9.417 -2.173 -17.205 1.00 84.62 90 HIS A O 1
ATOM 736 N N . ASP A 1 91 ? -10.031 -0.953 -15.419 1.00 83.81 91 ASP A N 1
ATOM 737 C CA . ASP A 1 91 ? -8.667 -0.759 -14.904 1.00 83.81 91 ASP A CA 1
ATOM 738 C C . ASP A 1 91 ? -8.237 -1.897 -13.957 1.00 83.81 91 ASP A C 1
ATOM 740 O O . ASP A 1 91 ? -8.152 -1.773 -12.730 1.00 83.81 91 ASP A O 1
ATOM 744 N N . ARG A 1 92 ? -7.957 -3.064 -14.548 1.00 84.94 92 ARG A N 1
ATOM 745 C CA . ARG A 1 92 ? -7.600 -4.291 -13.808 1.00 84.94 92 ARG A CA 1
ATOM 746 C C . ARG A 1 92 ? -6.298 -4.177 -13.014 1.00 84.94 92 ARG A C 1
ATOM 748 O O . ARG A 1 92 ? -6.135 -4.871 -12.009 1.00 84.94 92 ARG A O 1
ATOM 755 N N . HIS A 1 93 ? -5.385 -3.301 -13.429 1.00 84.19 93 HIS A N 1
ATOM 756 C CA . HIS A 1 93 ? -4.095 -3.090 -12.762 1.00 84.19 93 HIS A CA 1
ATOM 757 C C . HIS A 1 93 ? -4.244 -2.387 -11.407 1.00 84.19 93 HIS A C 1
ATOM 759 O O . HIS A 1 93 ? -3.392 -2.531 -10.531 1.00 84.19 93 HIS A O 1
ATOM 765 N N . ARG A 1 94 ? -5.338 -1.642 -11.213 1.00 84.88 94 ARG A N 1
ATOM 766 C CA . ARG A 1 94 ? -5.612 -0.913 -9.966 1.00 84.88 94 ARG A CA 1
ATOM 767 C C . ARG A 1 94 ? -6.518 -1.661 -8.998 1.00 84.88 94 ARG A C 1
ATOM 769 O O . ARG A 1 94 ? -6.693 -1.237 -7.856 1.00 84.88 94 ARG A O 1
ATOM 776 N N . TYR A 1 95 ? -7.098 -2.773 -9.441 1.00 89.69 95 TYR A N 1
ATOM 777 C CA . TYR A 1 95 ? -8.101 -3.489 -8.668 1.00 89.69 95 TYR A CA 1
ATOM 778 C C . TYR A 1 95 ? -7.532 -4.044 -7.357 1.00 89.69 95 TYR A C 1
ATOM 780 O O . TYR A 1 95 ? -7.999 -3.686 -6.273 1.00 89.69 95 TYR A O 1
ATOM 788 N N . TRP A 1 96 ? -6.500 -4.892 -7.431 1.00 91.25 96 TRP A N 1
ATOM 789 C CA . TRP A 1 96 ? -5.924 -5.509 -6.233 1.00 91.25 96 TRP A CA 1
ATOM 790 C C . TRP A 1 96 ? -5.069 -4.539 -5.435 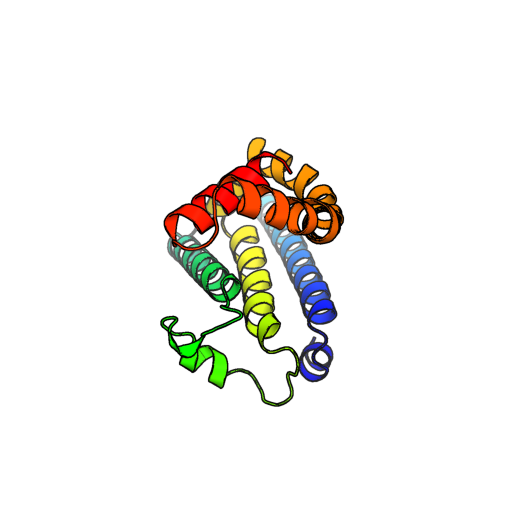1.00 91.25 96 TRP A C 1
ATOM 792 O O . TRP A 1 96 ? -5.103 -4.594 -4.207 1.00 91.25 96 TRP A O 1
ATOM 802 N N . THR A 1 97 ? -4.382 -3.607 -6.097 1.00 91.69 97 THR A N 1
ATOM 803 C CA . THR A 1 97 ? -3.625 -2.555 -5.405 1.00 91.69 97 THR A CA 1
ATOM 804 C C . THR A 1 97 ? -4.532 -1.673 -4.550 1.00 91.69 97 THR A C 1
ATOM 806 O O . THR A 1 97 ? -4.175 -1.348 -3.416 1.00 91.69 97 THR A O 1
ATOM 809 N N . GLY A 1 98 ? -5.747 -1.369 -5.021 1.00 91.56 98 GLY A N 1
ATOM 810 C CA . GLY A 1 98 ? -6.747 -0.647 -4.240 1.00 91.56 98 GLY A CA 1
ATOM 811 C C . GLY A 1 98 ? -7.185 -1.406 -2.980 1.00 91.56 98 GLY A C 1
ATOM 812 O O . GLY A 1 98 ? -7.166 -0.862 -1.874 1.00 91.56 98 GLY A O 1
ATOM 813 N N . TRP A 1 99 ? -7.519 -2.692 -3.112 1.00 92.50 99 TRP A N 1
ATOM 814 C CA . TRP A 1 99 ? -7.850 -3.531 -1.953 1.00 92.50 99 TRP A CA 1
ATOM 815 C C . TRP A 1 99 ? -6.665 -3.701 -0.995 1.00 92.50 99 TRP A C 1
ATOM 817 O O . TRP A 1 99 ? -6.842 -3.608 0.221 1.00 92.50 99 TRP A O 1
ATOM 827 N N . GLY A 1 100 ? -5.456 -3.881 -1.529 1.00 94.19 100 GLY A N 1
ATOM 828 C CA . GLY A 1 100 ? -4.218 -3.952 -0.758 1.00 94.19 100 GLY A CA 1
ATOM 829 C C . GLY A 1 100 ? -3.991 -2.698 0.083 1.00 94.19 100 GLY A C 1
ATOM 830 O O . GLY A 1 100 ? -3.716 -2.807 1.278 1.00 94.19 100 GLY A O 1
ATOM 831 N N . ALA A 1 101 ? -4.211 -1.511 -0.491 1.00 94.06 101 ALA A N 1
ATOM 832 C CA . ALA A 1 101 ? -4.108 -0.242 0.228 1.00 94.06 101 ALA A CA 1
ATOM 833 C C . ALA A 1 101 ? -5.083 -0.161 1.418 1.00 94.06 101 ALA A C 1
ATOM 835 O O . ALA A 1 101 ? -4.678 0.217 2.519 1.00 94.06 101 ALA A O 1
ATOM 836 N N . LEU A 1 102 ? -6.345 -0.571 1.240 1.00 94.69 102 LEU A N 1
ATOM 837 C CA . LEU A 1 102 ? -7.326 -0.592 2.335 1.00 94.69 102 LEU A CA 1
ATOM 838 C C . LEU A 1 102 ? -6.920 -1.559 3.457 1.00 94.69 102 LEU A C 1
ATOM 840 O O . LEU A 1 102 ? -7.018 -1.208 4.635 1.00 94.69 102 LEU A O 1
ATOM 844 N N . LEU A 1 103 ? -6.426 -2.751 3.108 1.00 95.12 103 LEU A N 1
ATOM 845 C CA . LEU A 1 103 ? -5.947 -3.739 4.081 1.00 95.12 103 LEU A CA 1
ATOM 846 C C . LEU A 1 103 ? -4.704 -3.253 4.837 1.00 95.12 103 LEU A C 1
ATOM 848 O O . LEU A 1 103 ? -4.612 -3.455 6.050 1.00 95.12 103 LEU A O 1
ATOM 852 N N . LEU A 1 104 ? -3.768 -2.585 4.157 1.00 94.81 104 LEU A N 1
ATOM 853 C CA . LEU A 1 104 ? -2.576 -1.993 4.774 1.00 94.81 104 LEU A CA 1
ATOM 854 C C . LEU A 1 104 ? -2.948 -0.910 5.791 1.00 94.81 104 LEU A C 1
ATOM 856 O O . LEU A 1 104 ? -2.453 -0.929 6.920 1.00 94.81 104 LEU A O 1
ATOM 860 N N . VAL A 1 105 ? -3.857 -0.002 5.428 1.00 93.44 105 VAL A N 1
ATOM 861 C CA . VAL A 1 105 ? -4.330 1.053 6.338 1.00 93.44 105 VAL A CA 1
ATOM 862 C C . VAL A 1 105 ? -5.062 0.442 7.532 1.00 93.44 105 VAL A C 1
ATOM 864 O O . VAL A 1 105 ? -4.785 0.801 8.678 1.00 93.44 105 VAL A O 1
ATOM 867 N N . TRP A 1 106 ? -5.955 -0.520 7.292 1.00 93.62 106 TRP A N 1
ATOM 868 C CA . TRP A 1 106 ? -6.726 -1.155 8.359 1.00 93.62 106 TRP A CA 1
ATOM 869 C C . TRP A 1 106 ? -5.839 -1.933 9.339 1.00 93.62 106 TRP A C 1
ATOM 871 O O . TRP A 1 106 ? -5.943 -1.739 10.552 1.00 93.62 106 TRP A O 1
ATOM 881 N N . SER A 1 107 ? -4.936 -2.774 8.835 1.00 93.69 107 SER A N 1
ATOM 882 C CA . SER A 1 107 ? -4.008 -3.558 9.664 1.00 93.69 107 SER A CA 1
ATOM 883 C C . SER A 1 107 ? -3.076 -2.668 10.491 1.00 93.69 107 SER A C 1
ATOM 885 O O . SER A 1 107 ? -2.898 -2.904 11.689 1.00 93.69 107 SER A O 1
ATOM 887 N N . THR A 1 108 ? -2.560 -1.591 9.894 1.00 92.44 108 THR A N 1
ATOM 888 C CA . THR A 1 108 ? -1.699 -0.622 10.587 1.00 92.44 108 THR A CA 1
ATOM 889 C C . THR A 1 108 ? -2.465 0.169 11.649 1.00 92.44 108 THR A C 1
ATOM 891 O O . THR A 1 108 ? -1.934 0.394 12.730 1.00 92.44 108 THR A O 1
ATOM 894 N N . SER A 1 109 ? -3.731 0.532 11.412 1.00 90.44 109 SER A N 1
ATOM 895 C CA . SER A 1 109 ? -4.583 1.196 12.418 1.00 90.44 109 SER A CA 1
ATOM 896 C C . SER A 1 109 ? -4.914 0.295 13.616 1.00 90.44 109 SER A C 1
ATOM 898 O O . SER A 1 109 ? -5.153 0.809 14.703 1.00 90.44 109 SER A O 1
ATOM 900 N N . ASN A 1 110 ? -4.902 -1.033 13.472 1.00 88.31 110 ASN A N 1
ATOM 901 C CA . ASN A 1 110 ? -5.310 -1.940 14.551 1.00 88.31 110 ASN A CA 1
ATOM 902 C C . ASN A 1 110 ? -4.155 -2.597 15.324 1.00 88.31 110 ASN A C 1
ATOM 904 O O . ASN A 1 110 ? -4.380 -3.084 16.432 1.00 88.31 110 ASN A O 1
ATOM 908 N N . SER A 1 111 ? -2.939 -2.639 14.773 1.00 89.62 111 SER A N 1
ATOM 909 C CA . SER A 1 111 ? -1.797 -3.312 15.405 1.00 89.62 111 SER A CA 1
ATOM 910 C C . SER A 1 111 ? -0.828 -2.316 16.055 1.00 89.62 111 SER A C 1
ATOM 912 O O . SER A 1 111 ? -0.127 -1.605 15.331 1.00 89.62 111 SER A O 1
ATOM 914 N N . PRO A 1 112 ? -0.684 -2.301 17.398 1.00 86.50 112 PRO A N 1
ATOM 915 C CA . PRO A 1 112 ? 0.258 -1.409 18.086 1.00 86.50 112 PRO A CA 1
ATOM 916 C C . PRO A 1 112 ? 1.715 -1.590 17.638 1.00 86.50 112 PRO A C 1
ATOM 918 O O . PRO A 1 112 ? 2.484 -0.632 17.605 1.00 86.50 112 PRO A O 1
ATOM 921 N N . MET A 1 113 ? 2.096 -2.814 17.258 1.00 88.25 113 MET A N 1
ATOM 922 C CA . MET A 1 113 ? 3.436 -3.110 16.746 1.00 88.25 113 MET A CA 1
ATOM 923 C C . MET A 1 113 ? 3.688 -2.408 15.407 1.00 88.25 113 MET A C 1
ATOM 925 O O . MET A 1 113 ? 4.718 -1.759 15.245 1.00 88.25 113 MET A O 1
ATOM 929 N N . LEU A 1 114 ? 2.736 -2.491 14.470 1.00 89.50 114 LEU A N 1
ATOM 930 C CA . LEU A 1 114 ? 2.843 -1.797 13.183 1.00 89.50 114 LEU A CA 1
ATOM 931 C C . LEU A 1 114 ? 2.813 -0.279 13.387 1.00 89.50 114 LEU A C 1
ATOM 933 O O . LEU A 1 114 ? 3.656 0.429 12.840 1.00 89.50 114 LEU A O 1
ATOM 937 N N . GLN A 1 115 ? 1.925 0.223 14.248 1.00 91.00 115 GLN A N 1
ATOM 938 C CA . GLN A 1 115 ? 1.891 1.644 14.603 1.00 91.00 115 GLN A CA 1
ATOM 939 C C . GLN A 1 115 ? 3.232 2.137 15.149 1.00 91.00 115 GLN A C 1
ATOM 941 O O . GLN A 1 115 ? 3.674 3.216 14.769 1.00 91.00 115 GLN A O 1
ATOM 946 N N . SER A 1 116 ? 3.911 1.359 15.996 1.00 89.31 116 SER A N 1
ATOM 947 C CA . SER A 1 116 ? 5.226 1.739 16.524 1.00 89.31 116 SER A CA 1
ATOM 948 C C . SER A 1 116 ? 6.274 1.911 15.420 1.00 89.31 116 SER A C 1
ATOM 950 O O . SER A 1 116 ? 7.153 2.765 15.546 1.00 89.31 116 SER A O 1
ATOM 952 N N . ILE A 1 117 ? 6.193 1.121 14.346 1.00 91.00 117 ILE A N 1
ATOM 953 C CA . ILE A 1 117 ? 7.098 1.231 13.198 1.00 91.00 117 ILE A CA 1
ATOM 954 C C . ILE A 1 117 ? 6.791 2.509 12.408 1.00 91.00 117 ILE A C 1
ATOM 956 O O . ILE A 1 117 ? 7.715 3.243 12.062 1.00 91.00 117 ILE A O 1
ATOM 960 N N . PHE A 1 118 ? 5.515 2.815 12.157 1.00 89.00 118 PHE A N 1
ATOM 961 C CA . PHE A 1 118 ? 5.123 3.948 11.308 1.00 89.00 118 PHE A CA 1
ATOM 962 C C . PHE A 1 118 ? 5.034 5.304 12.032 1.00 89.00 118 PHE A C 1
ATOM 964 O O . PHE A 1 118 ? 5.149 6.348 11.393 1.00 89.00 118 PHE A O 1
ATOM 971 N N . ASN A 1 119 ? 4.900 5.318 13.360 1.00 92.00 119 ASN A N 1
ATOM 972 C CA . ASN A 1 119 ? 4.799 6.545 14.164 1.00 92.00 119 ASN A CA 1
ATOM 973 C C . ASN A 1 119 ? 6.141 7.055 14.701 1.00 92.00 119 ASN A C 1
ATOM 975 O O . ASN A 1 119 ? 6.178 7.983 15.511 1.00 92.00 119 ASN A O 1
ATOM 979 N N . ASN A 1 120 ? 7.259 6.479 14.262 1.00 93.19 120 ASN A N 1
ATOM 980 C CA . ASN A 1 120 ? 8.572 6.984 14.636 1.00 93.19 120 ASN A CA 1
ATOM 981 C C . ASN A 1 120 ? 8.861 8.341 13.941 1.00 93.19 120 ASN A C 1
ATOM 983 O O . ASN A 1 120 ? 8.282 8.679 12.904 1.00 93.19 120 ASN A O 1
ATOM 987 N N . ARG A 1 121 ? 9.782 9.137 14.505 1.00 93.38 121 ARG A N 1
ATOM 988 C CA . ARG A 1 121 ? 10.106 10.483 13.986 1.00 93.38 121 ARG A CA 1
ATOM 989 C C . ARG A 1 121 ? 10.625 10.464 12.547 1.00 93.38 121 ARG A C 1
ATOM 991 O O . ARG A 1 121 ? 10.345 11.389 11.791 1.00 93.38 121 ARG A O 1
ATOM 998 N N . PHE A 1 122 ? 11.376 9.428 12.187 1.00 93.50 122 PHE A N 1
ATOM 999 C CA . PHE A 1 122 ? 11.982 9.280 10.870 1.00 93.50 122 PHE A CA 1
ATOM 1000 C C . PHE A 1 122 ? 10.926 8.997 9.792 1.00 93.50 122 PHE A C 1
ATOM 1002 O O . PHE A 1 122 ? 10.841 9.722 8.807 1.00 93.50 122 PHE A O 1
ATOM 1009 N N . THR A 1 123 ? 10.049 8.021 10.013 1.00 92.50 123 THR A N 1
ATOM 1010 C CA . THR A 1 123 ? 8.947 7.670 9.115 1.00 92.50 123 THR A CA 1
ATOM 1011 C C . THR A 1 123 ? 7.948 8.815 8.978 1.00 92.50 123 THR A C 1
ATOM 1013 O O . THR A 1 123 ? 7.497 9.098 7.874 1.00 92.50 123 THR A O 1
ATOM 1016 N N . GLN A 1 124 ? 7.660 9.547 10.057 1.00 91.81 124 GLN A N 1
ATOM 1017 C CA . GLN A 1 124 ? 6.823 10.750 9.994 1.00 91.81 124 GLN A CA 1
ATOM 1018 C C . GLN A 1 124 ? 7.486 11.882 9.192 1.00 91.81 124 GLN A C 1
ATOM 1020 O O . GLN A 1 124 ? 6.808 12.600 8.458 1.00 91.81 124 GLN A O 1
ATOM 1025 N N . TYR A 1 125 ? 8.810 12.042 9.292 1.00 93.69 125 TYR A N 1
ATOM 1026 C CA . TYR A 1 125 ? 9.553 12.977 8.446 1.00 93.69 125 TYR A CA 1
ATOM 1027 C C . TYR A 1 125 ? 9.476 12.579 6.965 1.00 93.69 125 TYR A C 1
ATOM 1029 O O . TYR A 1 125 ? 9.115 13.416 6.137 1.00 93.69 125 TYR A O 1
ATOM 1037 N N . LEU A 1 126 ? 9.710 11.299 6.646 1.00 92.25 126 LEU A N 1
ATOM 1038 C CA . LEU A 1 126 ? 9.542 10.767 5.290 1.00 92.25 126 LEU A CA 1
ATOM 1039 C C . LEU A 1 126 ? 8.111 10.970 4.773 1.00 92.25 126 LEU A C 1
ATOM 1041 O O . LEU A 1 126 ? 7.921 11.393 3.637 1.00 92.25 126 LEU A O 1
ATOM 1045 N N . GLY A 1 127 ? 7.101 10.755 5.618 1.00 89.56 127 GLY A N 1
ATOM 1046 C CA . GLY A 1 127 ? 5.699 11.000 5.284 1.00 89.56 127 GLY A CA 1
ATOM 1047 C C . GLY A 1 127 ? 5.425 12.456 4.894 1.00 89.56 127 GLY A C 1
ATOM 1048 O O . GLY A 1 127 ? 4.764 12.703 3.887 1.00 89.56 127 GLY A O 1
ATOM 1049 N N . LYS A 1 128 ? 5.993 13.429 5.619 1.00 91.19 128 LYS A N 1
ATOM 1050 C CA . LYS A 1 128 ? 5.823 14.864 5.313 1.00 91.19 128 LYS A CA 1
ATOM 1051 C C . LYS A 1 128 ? 6.386 15.255 3.948 1.00 91.19 128 LYS A C 1
ATOM 1053 O O . LYS A 1 128 ? 5.762 16.044 3.247 1.00 91.19 128 LYS A O 1
ATOM 1058 N N . ILE A 1 129 ? 7.543 14.712 3.571 1.00 93.88 129 ILE A N 1
ATOM 1059 C CA . ILE A 1 129 ? 8.147 14.992 2.260 1.00 93.88 129 ILE A CA 1
ATOM 1060 C C . ILE A 1 129 ? 7.510 14.161 1.137 1.00 93.88 129 ILE A C 1
ATOM 1062 O O . ILE A 1 129 ? 7.505 14.596 -0.013 1.00 93.88 129 ILE A O 1
ATOM 1066 N N . SER A 1 130 ? 6.934 12.996 1.464 1.00 90.50 130 SER A N 1
ATOM 1067 C CA . SER A 1 130 ? 6.407 12.044 0.479 1.00 90.50 130 SER A CA 1
ATOM 1068 C C . SER A 1 130 ? 5.315 12.629 -0.409 1.00 90.50 130 SER A C 1
ATOM 1070 O O . SER A 1 130 ? 5.302 12.339 -1.597 1.00 90.50 130 SER A O 1
ATOM 1072 N N . PHE A 1 131 ? 4.434 13.484 0.123 1.00 86.81 131 PHE A N 1
ATOM 1073 C CA . PHE A 1 131 ? 3.348 14.064 -0.668 1.00 86.81 131 PHE A CA 1
ATOM 1074 C C . PHE A 1 131 ? 3.868 15.053 -1.717 1.00 86.81 131 PHE A C 1
ATOM 1076 O O . PHE A 1 131 ? 3.503 14.963 -2.887 1.00 86.81 131 PHE A O 1
ATOM 1083 N N . SER A 1 132 ? 4.772 15.955 -1.328 1.00 91.88 132 SER A N 1
ATOM 1084 C CA . SER A 1 132 ? 5.402 16.889 -2.268 1.00 91.88 132 SER A CA 1
ATOM 1085 C C . SER A 1 132 ? 6.221 16.146 -3.324 1.00 91.88 132 SER A C 1
ATOM 1087 O O . SER A 1 132 ? 6.113 16.451 -4.510 1.00 91.88 132 SER A O 1
ATOM 1089 N N . LEU A 1 133 ? 6.981 15.122 -2.914 1.00 89.50 133 LEU A N 1
ATOM 1090 C CA . LEU A 1 133 ? 7.697 14.245 -3.843 1.00 89.50 133 LEU A CA 1
ATOM 1091 C C . LEU A 1 133 ? 6.728 13.508 -4.773 1.00 89.50 133 LEU A C 1
ATOM 1093 O O . LEU A 1 133 ? 6.970 13.454 -5.971 1.00 89.50 133 LEU A O 1
ATOM 1097 N N . TYR A 1 134 ? 5.599 13.010 -4.272 1.00 88.38 134 TYR A N 1
ATOM 1098 C CA . TYR A 1 134 ? 4.583 12.341 -5.083 1.00 88.38 134 TYR A CA 1
ATOM 1099 C C . TYR A 1 134 ? 3.953 13.275 -6.126 1.00 88.38 134 TYR A C 1
ATOM 1101 O O . TYR A 1 134 ? 3.670 12.845 -7.239 1.00 88.38 134 TYR A O 1
ATOM 1109 N N . LEU A 1 135 ? 3.774 14.562 -5.838 1.00 89.94 135 LEU A N 1
ATOM 1110 C CA . LEU A 1 135 ? 3.286 15.501 -6.853 1.00 89.94 135 LEU A CA 1
ATOM 1111 C C . LEU A 1 135 ? 4.322 15.763 -7.953 1.00 89.94 135 LEU A C 1
ATOM 1113 O O . LEU A 1 135 ? 3.964 15.916 -9.119 1.00 89.94 135 LEU A O 1
ATOM 1117 N N . VAL A 1 136 ? 5.602 15.810 -7.587 1.00 93.00 136 VAL A N 1
ATOM 1118 C CA . VAL A 1 136 ? 6.675 16.241 -8.490 1.00 93.00 136 VAL A CA 1
ATOM 1119 C C . VAL A 1 136 ? 7.341 15.069 -9.227 1.00 93.00 136 VAL A C 1
ATOM 1121 O O . VAL A 1 136 ? 7.834 15.265 -10.337 1.00 93.00 136 VAL A O 1
ATOM 1124 N N . HIS A 1 137 ? 7.313 13.844 -8.681 1.00 90.12 137 HIS A N 1
ATOM 1125 C CA . HIS A 1 137 ? 8.064 12.705 -9.229 1.00 90.12 137 HIS A CA 1
ATOM 1126 C C . HIS A 1 137 ? 7.699 12.408 -10.684 1.00 90.12 137 HIS A C 1
ATOM 1128 O O . HIS A 1 137 ? 8.595 12.222 -11.498 1.00 90.12 137 HIS A O 1
ATOM 1134 N N . GLY A 1 138 ? 6.409 12.422 -11.040 1.00 88.00 138 GLY A N 1
ATOM 1135 C CA . GLY A 1 138 ? 5.971 12.152 -12.410 1.00 88.00 138 GLY A CA 1
ATOM 1136 C C . GLY A 1 138 ? 6.539 13.174 -13.394 1.00 88.00 138 GLY A C 1
ATOM 1137 O O . GLY A 1 138 ? 7.086 12.805 -14.430 1.00 88.00 138 GLY A O 1
ATOM 1138 N N . PHE A 1 139 ? 6.497 14.461 -13.037 1.00 90.25 139 PHE A N 1
ATOM 1139 C CA . PHE A 1 139 ? 7.091 15.521 -13.849 1.00 90.25 139 PHE A CA 1
ATOM 1140 C C . PHE A 1 139 ? 8.612 15.364 -13.965 1.00 90.25 139 PHE A C 1
ATOM 1142 O O . PHE A 1 139 ? 9.141 15.430 -15.074 1.00 90.25 139 PHE A O 1
ATOM 1149 N N . MET A 1 140 ? 9.317 15.112 -12.858 1.00 89.50 140 MET A N 1
ATOM 1150 C CA . MET A 1 140 ? 10.771 14.911 -12.873 1.00 89.50 140 MET A CA 1
ATOM 1151 C C . MET A 1 140 ? 11.179 13.687 -13.695 1.00 89.50 140 MET A C 1
ATOM 1153 O O . MET A 1 140 ? 12.117 13.775 -14.485 1.00 89.50 140 MET A O 1
ATOM 1157 N N . ILE A 1 141 ? 10.458 12.571 -13.579 1.00 88.12 141 ILE A N 1
ATOM 1158 C CA . ILE A 1 141 ? 10.736 11.366 -14.367 1.00 88.12 141 ILE A CA 1
ATOM 1159 C C . ILE A 1 141 ? 10.537 11.659 -15.859 1.00 88.12 141 ILE A C 1
ATOM 1161 O O . ILE A 1 141 ? 11.404 11.363 -16.683 1.00 88.12 141 ILE A O 1
ATOM 1165 N N . HIS A 1 142 ? 9.417 12.289 -16.219 1.00 87.94 142 HIS A N 1
ATOM 1166 C CA . HIS A 1 142 ? 9.109 12.537 -17.623 1.00 87.94 142 HIS A CA 1
ATOM 1167 C C . HIS A 1 142 ? 10.008 13.588 -18.279 1.00 87.94 142 HIS A C 1
ATOM 1169 O O . HIS A 1 142 ? 10.319 13.454 -19.460 1.00 87.94 142 HIS A O 1
ATOM 1175 N N . THR A 1 143 ? 10.425 14.621 -17.544 1.00 89.06 143 THR A N 1
ATOM 1176 C CA . THR A 1 143 ? 11.183 15.745 -18.119 1.00 89.06 143 THR A CA 1
ATOM 1177 C C . THR A 1 143 ? 12.687 15.631 -17.926 1.00 89.06 143 THR A C 1
ATOM 1179 O O . THR A 1 143 ? 13.429 15.891 -18.869 1.00 89.06 143 THR A O 1
ATOM 1182 N N . LEU A 1 144 ? 13.153 15.235 -16.740 1.00 87.19 144 LEU A N 1
ATOM 1183 C CA . LEU A 1 144 ? 14.579 15.149 -16.432 1.00 87.19 144 LEU A CA 1
ATOM 1184 C C . LEU A 1 144 ? 15.103 13.757 -16.752 1.00 87.19 144 LEU A C 1
ATOM 1186 O O . LEU A 1 144 ? 15.993 13.617 -17.587 1.00 87.19 144 LEU A O 1
ATOM 1190 N N . TYR A 1 145 ? 14.520 12.725 -16.141 1.00 85.88 145 TYR A N 1
ATOM 1191 C CA . TYR A 1 145 ? 15.055 11.369 -16.239 1.00 85.88 145 TYR A CA 1
ATOM 1192 C C . TYR A 1 145 ? 15.038 10.842 -17.680 1.00 85.88 145 TYR A C 1
ATOM 1194 O O . TYR A 1 145 ? 16.086 10.450 -18.192 1.00 85.88 145 TYR A O 1
ATOM 1202 N N . TYR A 1 146 ? 13.900 10.904 -18.383 1.00 87.00 146 TYR A N 1
ATOM 1203 C CA . TYR A 1 146 ? 13.842 10.444 -19.778 1.00 87.00 146 TYR A CA 1
ATOM 1204 C C . TYR A 1 146 ? 14.665 11.289 -20.758 1.00 87.00 146 TYR A C 1
ATOM 1206 O O . TYR A 1 146 ? 15.082 10.762 -21.785 1.00 87.00 146 TYR A O 1
ATOM 1214 N N . SER A 1 147 ? 14.946 12.556 -20.448 1.00 86.25 147 SER A N 1
ATOM 1215 C CA . SER A 1 147 ? 15.835 13.389 -21.274 1.00 86.25 147 SER A CA 1
ATOM 1216 C C . SER A 1 147 ? 17.313 13.100 -21.011 1.00 86.25 147 SER A C 1
ATOM 1218 O O . SER A 1 147 ? 18.139 13.216 -21.915 1.00 86.25 147 SER A O 1
ATOM 1220 N N . LEU A 1 148 ? 17.659 12.710 -19.781 1.00 86.19 148 LEU A N 1
ATOM 1221 C CA . LEU A 1 148 ? 19.026 12.406 -19.368 1.00 86.19 148 LEU A CA 1
ATOM 1222 C C . LEU A 1 148 ? 19.454 10.991 -19.788 1.00 86.19 148 LEU A C 1
ATOM 1224 O O . LEU A 1 148 ? 20.612 10.771 -20.140 1.00 86.19 148 LEU A O 1
ATOM 1228 N N . LEU A 1 149 ? 18.519 10.038 -19.795 1.00 86.06 149 LEU A N 1
ATOM 1229 C CA . LEU A 1 149 ? 18.779 8.628 -20.096 1.00 86.06 149 LEU A CA 1
ATOM 1230 C C . LEU A 1 149 ? 19.505 8.404 -21.443 1.00 86.06 149 LEU A C 1
ATOM 1232 O O . LEU A 1 149 ? 20.501 7.682 -21.447 1.00 86.06 149 LEU A O 1
ATOM 1236 N N . PRO A 1 150 ? 19.121 9.054 -22.566 1.00 85.50 150 PRO A N 1
ATOM 1237 C CA . PRO A 1 150 ? 19.839 8.942 -23.837 1.00 85.50 150 PRO A CA 1
ATOM 1238 C C . PRO A 1 150 ? 21.263 9.503 -23.777 1.00 85.50 150 PRO A C 1
ATOM 1240 O O . PRO A 1 150 ? 22.166 8.956 -24.404 1.00 85.50 150 PRO A O 1
ATOM 1243 N N . VAL A 1 151 ? 21.483 10.577 -23.011 1.00 86.00 151 VAL A N 1
ATOM 1244 C CA . VAL A 1 151 ? 22.814 11.177 -22.829 1.00 86.00 151 VAL A CA 1
ATOM 1245 C C . VAL A 1 151 ? 23.725 10.206 -22.084 1.00 86.00 151 VAL A C 1
ATOM 1247 O O . VAL A 1 151 ? 24.846 9.956 -22.520 1.00 86.00 151 VAL A O 1
ATOM 1250 N N . VAL A 1 152 ? 23.225 9.604 -21.003 1.00 85.00 152 VAL A N 1
ATOM 1251 C CA . VAL A 1 152 ? 23.971 8.606 -20.225 1.00 85.00 152 VAL A CA 1
ATOM 1252 C C . VAL A 1 152 ? 24.223 7.343 -21.058 1.00 85.00 152 VAL A C 1
ATOM 1254 O O . VAL A 1 152 ? 25.347 6.841 -21.074 1.00 85.00 152 VAL A O 1
ATOM 1257 N N . TRP A 1 153 ? 23.237 6.874 -21.827 1.00 86.50 153 TRP A N 1
ATOM 1258 C CA . TRP A 1 153 ? 23.411 5.734 -22.735 1.00 86.50 153 TRP A CA 1
ATOM 1259 C C . TRP A 1 153 ? 24.430 5.983 -23.846 1.00 86.50 153 TRP A C 1
ATOM 1261 O O . TRP A 1 153 ? 25.149 5.055 -24.210 1.00 86.50 153 TRP A O 1
ATOM 1271 N N . ASN A 1 154 ? 24.547 7.211 -24.355 1.00 85.81 154 ASN A N 1
ATOM 1272 C CA . ASN A 1 154 ? 25.584 7.557 -25.330 1.00 85.81 154 ASN A CA 1
ATOM 1273 C C . ASN A 1 154 ? 27.000 7.527 -24.730 1.00 85.81 154 ASN A C 1
ATOM 1275 O O . ASN A 1 154 ? 27.959 7.300 -25.461 1.00 85.81 154 ASN A O 1
ATOM 1279 N N . ILE A 1 155 ? 27.142 7.740 -23.418 1.00 84.00 155 ILE A N 1
ATOM 1280 C CA . ILE A 1 155 ? 28.442 7.743 -22.728 1.00 84.00 155 ILE A CA 1
ATOM 1281 C C . ILE A 1 155 ? 28.863 6.323 -22.327 1.00 84.00 155 ILE A C 1
ATOM 1283 O O . ILE A 1 155 ? 30.008 5.935 -22.545 1.00 84.00 155 ILE A O 1
ATOM 1287 N N . PHE A 1 156 ? 27.952 5.546 -21.733 1.00 81.94 156 PHE A N 1
ATOM 1288 C CA . PHE A 1 156 ? 28.263 4.229 -21.156 1.00 81.94 156 PHE A CA 1
ATOM 1289 C C . PHE A 1 156 ? 27.928 3.043 -22.075 1.00 81.94 156 PHE A C 1
ATOM 1291 O O . PHE A 1 156 ? 28.324 1.910 -21.790 1.00 81.94 156 PHE A O 1
ATOM 1298 N N . GLY A 1 157 ? 27.227 3.292 -23.183 1.00 75.44 157 GLY A N 1
ATOM 1299 C CA . GLY A 1 157 ? 26.694 2.260 -24.066 1.00 75.44 157 GLY A CA 1
ATOM 1300 C C . GLY A 1 157 ? 25.380 1.667 -23.548 1.00 75.44 157 GLY A C 1
ATOM 1301 O O . GLY A 1 157 ? 25.011 1.819 -22.385 1.00 75.44 157 GLY A O 1
ATOM 1302 N N . SER A 1 158 ? 24.643 0.984 -24.427 1.00 76.00 158 SER A N 1
ATOM 1303 C CA . SER A 1 158 ? 23.333 0.390 -24.105 1.00 76.00 158 SER A CA 1
ATOM 1304 C C . SER A 1 158 ? 23.179 -1.058 -24.582 1.00 76.00 158 SER A C 1
ATOM 1306 O O . SER A 1 158 ? 22.072 -1.595 -24.586 1.00 76.00 158 SER A O 1
ATOM 1308 N N . GLU A 1 159 ? 24.272 -1.716 -24.970 1.00 79.44 159 GLU A N 1
ATOM 1309 C CA . GLU A 1 159 ? 24.202 -3.029 -25.621 1.00 79.44 159 GLU A CA 1
ATOM 1310 C C . GLU A 1 159 ? 24.121 -4.190 -24.625 1.00 79.44 159 GLU A C 1
ATOM 1312 O O . GLU A 1 159 ? 23.439 -5.183 -24.878 1.00 79.44 159 GLU A O 1
ATOM 1317 N N . THR A 1 160 ? 24.745 -4.057 -23.453 1.00 85.00 160 THR A N 1
ATOM 1318 C CA . THR A 1 160 ? 24.743 -5.100 -22.413 1.00 85.00 160 THR A CA 1
ATOM 1319 C C . THR A 1 160 ? 23.811 -4.764 -21.244 1.00 85.00 160 THR A C 1
ATOM 1321 O O . THR A 1 160 ? 23.538 -3.599 -20.950 1.00 85.00 160 THR A O 1
ATOM 1324 N N . HIS A 1 161 ? 23.320 -5.792 -20.539 1.00 82.12 161 HIS A N 1
ATOM 1325 C CA . HIS A 1 161 ? 22.430 -5.620 -19.378 1.00 82.12 161 HIS A CA 1
ATOM 1326 C C . HIS A 1 161 ? 23.088 -4.787 -18.267 1.00 82.12 161 HIS A C 1
ATOM 1328 O O . HIS A 1 161 ? 22.474 -3.867 -17.736 1.00 82.12 161 HIS A O 1
ATOM 1334 N N . LEU A 1 162 ? 24.374 -5.044 -17.999 1.00 83.50 162 LEU A N 1
ATOM 1335 C CA . LEU A 1 162 ? 25.161 -4.297 -17.016 1.00 83.50 162 LEU A CA 1
ATOM 1336 C C . LEU A 1 162 ? 25.294 -2.817 -17.389 1.00 83.50 162 LEU A C 1
ATOM 1338 O O . LEU A 1 162 ? 25.150 -1.956 -16.529 1.00 83.50 162 LEU A O 1
ATOM 1342 N N . GLN A 1 163 ? 25.506 -2.493 -18.667 1.00 81.25 163 GLN A N 1
ATOM 1343 C CA . GLN A 1 163 ? 25.559 -1.097 -19.111 1.00 81.25 163 GLN A CA 1
ATOM 1344 C C . GLN A 1 163 ? 24.224 -0.376 -18.911 1.00 81.25 163 GLN A C 1
ATOM 1346 O O . GLN A 1 163 ? 24.213 0.791 -18.517 1.00 81.25 163 GLN A O 1
ATOM 1351 N N . LYS A 1 164 ? 23.096 -1.063 -19.129 1.00 82.69 164 LYS A N 1
ATOM 1352 C CA . LYS A 1 164 ? 21.765 -0.494 -18.877 1.00 82.69 164 LYS A CA 1
ATOM 1353 C C . LYS A 1 164 ? 21.521 -0.255 -17.390 1.00 82.69 164 LYS A C 1
ATOM 1355 O O . LYS A 1 164 ? 21.031 0.814 -17.046 1.00 82.69 164 LYS A O 1
ATOM 1360 N N . GLU A 1 165 ? 21.895 -1.197 -16.528 1.00 85.44 165 GLU A N 1
ATOM 1361 C CA . GLU A 1 165 ? 21.778 -1.052 -15.070 1.00 85.44 165 GLU A CA 1
ATOM 1362 C C . GLU A 1 165 ? 22.664 0.076 -14.530 1.00 85.44 165 GLU A C 1
ATOM 1364 O O . GLU A 1 165 ? 22.198 0.908 -13.751 1.00 85.44 165 GLU A O 1
ATOM 1369 N N . VAL A 1 166 ? 23.917 0.159 -14.989 1.00 84.50 166 VAL A N 1
ATOM 1370 C CA . VAL A 1 166 ? 24.842 1.240 -14.614 1.00 84.50 166 VAL A CA 1
ATOM 1371 C C . VAL A 1 166 ? 24.313 2.588 -15.098 1.00 84.50 166 VAL A C 1
ATOM 1373 O O . VAL A 1 166 ? 24.249 3.534 -14.317 1.00 84.50 166 VAL A O 1
ATOM 1376 N N . SER A 1 167 ? 23.863 2.673 -16.351 1.00 81.94 167 SER A N 1
ATOM 1377 C CA . SER A 1 167 ? 23.281 3.904 -16.904 1.00 81.94 167 SER A CA 1
ATOM 1378 C C . SER A 1 167 ? 22.022 4.328 -16.150 1.00 81.94 167 SER A C 1
ATOM 1380 O O . SER A 1 167 ? 21.834 5.511 -15.879 1.00 81.94 167 SER A O 1
ATOM 1382 N N . PHE A 1 168 ? 21.179 3.367 -15.765 1.00 83.94 168 PHE A N 1
ATOM 1383 C CA . PHE A 1 168 ? 19.993 3.611 -14.951 1.00 83.94 168 PHE A CA 1
ATOM 1384 C C . PHE A 1 168 ? 20.368 4.181 -13.579 1.00 83.94 168 PHE A C 1
ATOM 1386 O O . PHE A 1 168 ? 19.821 5.207 -13.177 1.00 83.94 168 PHE A O 1
ATOM 1393 N N . GLY A 1 169 ? 21.323 3.555 -12.883 1.00 83.81 169 GLY A N 1
ATOM 1394 C CA . GLY A 1 169 ? 21.781 4.002 -11.566 1.00 83.81 169 GLY A CA 1
ATOM 1395 C C . GLY A 1 169 ? 22.431 5.386 -11.600 1.00 83.81 169 GLY A C 1
ATOM 1396 O O . GLY A 1 169 ? 22.151 6.216 -10.739 1.00 83.81 169 GLY A O 1
ATOM 1397 N N . VAL A 1 170 ? 23.243 5.668 -12.623 1.00 84.06 170 VAL A N 1
ATOM 1398 C CA . VAL A 1 170 ? 23.873 6.983 -12.817 1.00 84.06 170 VAL A CA 1
ATOM 1399 C C . VAL A 1 170 ? 22.828 8.053 -13.129 1.00 84.06 170 VAL A C 1
ATOM 1401 O O . VAL A 1 170 ? 22.853 9.114 -12.513 1.00 84.06 170 VAL A O 1
ATOM 1404 N N . ALA A 1 171 ? 21.883 7.779 -14.034 1.00 82.50 171 ALA A N 1
ATOM 1405 C CA . ALA A 1 171 ? 20.819 8.726 -14.364 1.00 82.50 171 ALA A CA 1
ATOM 1406 C C . ALA A 1 171 ? 19.929 9.043 -13.153 1.00 82.50 171 ALA A C 1
ATOM 1408 O O . ALA A 1 171 ? 19.535 10.190 -12.965 1.00 82.50 171 ALA A O 1
ATOM 1409 N N . LEU A 1 172 ? 19.659 8.043 -12.312 1.00 81.38 172 LEU A N 1
ATOM 1410 C CA . LEU A 1 172 ? 18.903 8.209 -11.073 1.00 81.38 172 LEU A CA 1
ATOM 1411 C C . LEU A 1 172 ? 19.700 8.939 -9.980 1.00 81.38 172 LEU A C 1
ATOM 1413 O O . LEU A 1 172 ? 19.107 9.604 -9.150 1.00 81.38 172 LEU A O 1
ATOM 1417 N N . GLY A 1 173 ? 21.032 8.843 -9.970 1.00 79.75 173 GLY A N 1
ATOM 1418 C CA . GLY A 1 173 ? 21.873 9.609 -9.044 1.00 79.75 173 GLY A CA 1
ATOM 1419 C C . GLY A 1 173 ? 21.989 11.099 -9.391 1.00 79.75 173 GLY A C 1
ATOM 1420 O O . GLY A 1 173 ? 22.406 11.888 -8.547 1.00 79.75 173 GLY A O 1
ATOM 1421 N N . ILE A 1 174 ? 21.652 11.478 -10.628 1.00 79.50 174 ILE A N 1
ATOM 1422 C CA . ILE A 1 174 ? 21.710 12.862 -11.125 1.00 79.50 174 ILE A CA 1
ATOM 1423 C C . ILE A 1 174 ? 20.384 13.613 -10.892 1.00 79.50 174 ILE A C 1
ATOM 1425 O O . ILE A 1 174 ? 20.395 14.843 -10.821 1.00 79.50 174 ILE A O 1
ATOM 1429 N N . VAL A 1 175 ? 19.262 12.892 -10.782 1.00 70.12 175 VAL A N 1
AT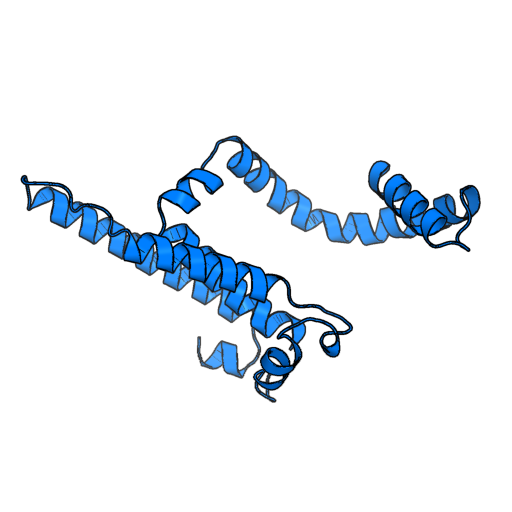OM 1430 C CA . VAL A 1 175 ? 17.889 13.425 -10.657 1.00 70.12 175 VAL A CA 1
ATOM 1431 C C . VAL A 1 175 ? 17.375 13.269 -9.232 1.00 70.12 175 VAL A C 1
ATOM 1433 O O . VAL A 1 175 ? 16.818 14.260 -8.711 1.00 70.12 175 VAL A O 1
#